Protein AF-A0A7J2PTM0-F1 (afdb_monomer)

Sequence (71 aa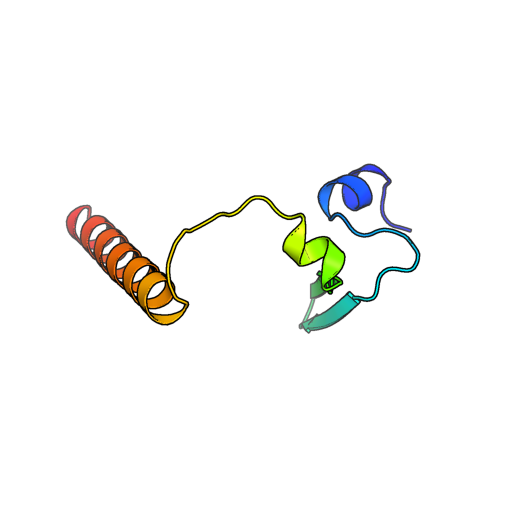):
MPKKKLREVSGIKPGDEVLIEAHQGELIIKKIYSVEEALTMPTIAIGTPETIERDIEEEREMQENLTIEEH

Radius of gyration: 17.83 Å; Cα contacts (8 Å, |Δi|>4): 32; chains: 1; bounding box: 30×32×43 Å

Foldseek 3Di:
DDDPVVCVVLVDDPPFDWDWDDDDVDIDIGTDDDPVRVVPDPDPDDDDPVVVVVVVVVVVVVVVVVVVVVD

Structure (mmCIF, N/CA/C/O backbone):
data_AF-A0A7J2PTM0-F1
#
_entry.id   AF-A0A7J2PTM0-F1
#
loop_
_atom_site.gro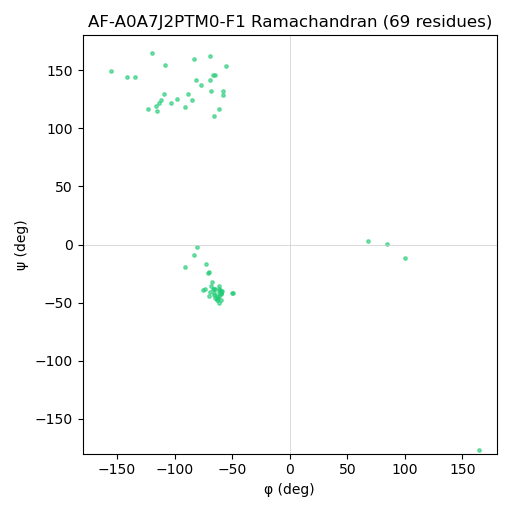up_PDB
_atom_site.id
_atom_site.type_symbol
_atom_site.label_atom_id
_atom_site.label_alt_id
_atom_site.label_comp_id
_atom_site.label_asym_id
_atom_site.label_entity_id
_atom_site.label_seq_id
_atom_site.pdbx_PDB_ins_code
_atom_site.Cartn_x
_atom_site.Cartn_y
_atom_site.Cartn_z
_atom_site.occupancy
_atom_site.B_iso_or_equiv
_atom_site.auth_seq_id
_atom_site.auth_comp_id
_atom_site.auth_asym_id
_atom_site.auth_atom_id
_atom_site.pdbx_PDB_model_num
ATOM 1 N N . MET A 1 1 ? -13.274 -15.313 -11.245 1.00 54.69 1 MET A N 1
ATOM 2 C CA . MET A 1 1 ? -12.617 -14.042 -11.636 1.00 54.69 1 MET A CA 1
ATOM 3 C C . MET A 1 1 ? -13.298 -12.890 -10.902 1.00 54.69 1 MET A C 1
ATOM 5 O O . MET A 1 1 ? -14.510 -12.767 -11.053 1.00 54.69 1 MET A O 1
ATOM 9 N N . PRO A 1 2 ? -12.581 -12.066 -10.116 1.00 59.16 2 PRO A N 1
ATOM 10 C CA . PRO A 1 2 ? -13.164 -10.906 -9.428 1.00 59.16 2 PRO A CA 1
ATOM 11 C C . PRO A 1 2 ? -13.874 -9.952 -10.404 1.00 59.16 2 PRO A C 1
ATOM 13 O O . PRO A 1 2 ? -13.524 -9.900 -11.587 1.00 59.16 2 PRO A O 1
ATOM 16 N N . LYS A 1 3 ? -14.875 -9.191 -9.944 1.00 71.44 3 LYS A N 1
ATOM 17 C CA . LYS A 1 3 ? -15.560 -8.184 -10.781 1.00 71.44 3 LYS A CA 1
ATOM 18 C C . LYS A 1 3 ? -14.574 -7.069 -11.173 1.00 71.44 3 LYS A C 1
ATOM 20 O O . LYS A 1 3 ? -13.714 -6.714 -10.376 1.00 71.44 3 LYS A O 1
ATOM 25 N N . LYS A 1 4 ? -14.712 -6.490 -12.377 1.00 64.19 4 LYS A N 1
ATOM 26 C CA . LYS A 1 4 ? -13.798 -5.458 -12.930 1.00 64.19 4 LYS A CA 1
ATOM 27 C C . LYS A 1 4 ? -13.512 -4.311 -11.944 1.00 64.19 4 LYS A C 1
ATOM 29 O O . LYS A 1 4 ? -12.357 -3.953 -11.766 1.00 64.19 4 LYS A O 1
ATOM 34 N N . LYS A 1 5 ? -14.544 -3.852 -11.228 1.00 65.88 5 LYS A N 1
ATOM 35 C CA . LYS A 1 5 ? -14.441 -2.800 -10.203 1.00 65.88 5 LYS A CA 1
ATOM 36 C C . LYS A 1 5 ? -13.518 -3.165 -9.032 1.00 65.88 5 LYS A C 1
ATOM 38 O O . LYS A 1 5 ? -12.784 -2.315 -8.561 1.00 65.88 5 LYS A O 1
ATOM 43 N N . LEU A 1 6 ? -13.518 -4.425 -8.585 1.00 61.97 6 LEU A N 1
ATOM 44 C CA . LEU A 1 6 ? -12.639 -4.870 -7.493 1.00 61.97 6 LEU A CA 1
ATOM 45 C C . LEU A 1 6 ? -11.169 -4.876 -7.928 1.00 61.97 6 LEU A C 1
ATOM 47 O O . LEU A 1 6 ? -10.306 -4.514 -7.141 1.00 61.97 6 LEU A O 1
ATOM 51 N N . ARG A 1 7 ? -10.894 -5.221 -9.195 1.00 61.22 7 ARG A N 1
ATOM 52 C CA . ARG A 1 7 ? -9.538 -5.139 -9.759 1.00 61.22 7 ARG A CA 1
ATOM 53 C C . ARG A 1 7 ? -9.042 -3.697 -9.835 1.00 61.22 7 ARG A C 1
ATOM 55 O O . ARG A 1 7 ? -7.929 -3.430 -9.404 1.00 61.22 7 ARG A O 1
ATOM 62 N N . GLU A 1 8 ? -9.883 -2.784 -10.324 1.00 62.28 8 GLU A N 1
ATOM 63 C CA . GLU A 1 8 ? -9.557 -1.353 -10.431 1.00 62.28 8 GLU A CA 1
ATOM 64 C C . GLU A 1 8 ? -9.238 -0.726 -9.067 1.00 62.28 8 GLU A C 1
ATOM 66 O O . GLU A 1 8 ? -8.281 0.030 -8.967 1.00 62.28 8 GLU A O 1
ATOM 71 N N . VAL A 1 9 ? -9.976 -1.095 -8.014 1.00 63.81 9 VAL A N 1
ATOM 72 C CA . VAL A 1 9 ? -9.721 -0.610 -6.645 1.00 63.81 9 VAL A CA 1
ATOM 73 C C . VAL A 1 9 ? -8.472 -1.250 -6.031 1.00 63.81 9 VAL A C 1
ATOM 75 O O . VAL A 1 9 ? -7.717 -0.575 -5.345 1.00 63.81 9 VAL A O 1
ATOM 78 N N . SER A 1 10 ? -8.224 -2.539 -6.288 1.00 69.44 10 SER A N 1
ATOM 79 C CA . SER A 1 10 ? -7.072 -3.255 -5.715 1.00 69.44 10 SER A CA 1
ATOM 80 C C . SER A 1 10 ? -5.716 -2.877 -6.323 1.00 69.44 10 SER A C 1
ATOM 82 O O . SER A 1 10 ? -4.685 -3.247 -5.774 1.00 69.44 10 SER A O 1
ATOM 84 N N . GLY A 1 11 ? -5.698 -2.228 -7.493 1.00 77.12 11 GLY A N 1
ATOM 85 C CA . GLY A 1 11 ? -4.461 -1.948 -8.230 1.00 77.12 11 GLY A CA 1
ATOM 86 C C . GLY A 1 11 ? -3.753 -3.185 -8.812 1.00 77.12 11 GLY A C 1
ATOM 87 O O . GLY A 1 11 ? -2.692 -3.034 -9.417 1.00 77.12 11 GLY A O 1
ATOM 88 N N . ILE A 1 12 ? -4.333 -4.388 -8.671 1.00 84.88 12 ILE A N 1
ATOM 89 C CA . ILE A 1 12 ? -3.771 -5.661 -9.148 1.00 84.88 12 ILE A CA 1
ATOM 90 C C . ILE A 1 12 ? -4.126 -5.879 -10.623 1.00 84.88 12 ILE A C 1
ATOM 92 O O . ILE A 1 12 ? -5.306 -5.925 -11.004 1.00 84.88 12 ILE A O 1
ATOM 96 N N . LYS A 1 13 ? -3.101 -6.077 -11.454 1.00 83.00 13 LYS A N 1
ATOM 97 C CA . LYS A 1 13 ? -3.224 -6.415 -12.875 1.00 83.00 13 LYS A CA 1
ATOM 98 C C . LYS A 1 13 ? -2.830 -7.877 -13.129 1.00 83.00 13 LYS A C 1
ATOM 100 O O . LYS A 1 13 ? -2.083 -8.469 -12.355 1.00 83.00 13 LYS A O 1
ATOM 105 N N . PRO A 1 14 ? -3.343 -8.509 -14.203 1.00 83.00 14 PRO A N 1
ATOM 106 C CA . PRO A 1 14 ? -2.864 -9.827 -14.608 1.00 83.00 14 PRO A CA 1
ATOM 107 C C . PRO A 1 14 ? -1.358 -9.793 -14.890 1.00 83.00 14 PRO A C 1
ATOM 109 O O . PRO A 1 14 ? -0.914 -8.964 -15.680 1.00 83.00 14 PRO A O 1
ATOM 112 N N . GLY A 1 15 ? -0.612 -10.710 -14.277 1.00 84.75 15 GLY A N 1
ATOM 113 C CA . GLY A 1 15 ? 0.848 -10.776 -14.383 1.00 84.75 15 GLY A CA 1
ATOM 114 C C . GLY A 1 15 ? 1.596 -10.182 -13.188 1.00 84.75 15 GLY A C 1
ATOM 115 O O . GLY A 1 15 ? 2.787 -10.441 -13.074 1.00 84.75 15 GLY A O 1
ATOM 116 N N . ASP A 1 16 ? 0.916 -9.458 -12.292 1.00 87.19 16 ASP A N 1
ATOM 117 C CA . ASP A 1 16 ? 1.525 -8.958 -11.057 1.00 87.19 16 ASP A CA 1
ATOM 118 C C . ASP A 1 16 ? 1.837 -10.112 -10.092 1.00 87.19 16 ASP A C 1
ATOM 120 O O . ASP A 1 16 ? 1.039 -11.043 -9.926 1.00 87.19 16 ASP A O 1
ATOM 124 N N . GLU A 1 17 ? 2.975 -10.013 -9.406 1.00 90.00 17 GLU A N 1
ATOM 125 C CA . GLU A 1 17 ? 3.287 -10.869 -8.267 1.00 90.00 17 GLU A CA 1
ATOM 126 C C . GLU A 1 17 ? 2.522 -10.393 -7.025 1.00 90.00 17 GLU A C 1
ATOM 128 O O . GLU A 1 17 ? 2.393 -9.197 -6.745 1.00 90.00 17 GLU A O 1
ATOM 133 N N . VAL A 1 18 ? 1.972 -11.345 -6.272 1.00 91.38 18 VAL A N 1
ATOM 134 C CA . VAL A 1 18 ? 1.161 -11.064 -5.085 1.00 91.38 18 VAL A CA 1
ATOM 135 C C . VAL A 1 18 ? 1.576 -11.965 -3.930 1.00 91.38 18 VAL A C 1
ATOM 137 O O . VAL A 1 18 ? 1.887 -13.140 -4.122 1.00 91.38 18 VAL A O 1
ATOM 140 N N . LEU A 1 19 ? 1.531 -11.419 -2.719 1.00 92.50 19 LEU A N 1
ATOM 141 C CA . LEU A 1 19 ? 1.622 -12.174 -1.478 1.00 92.50 19 LEU A CA 1
ATOM 142 C C . LEU A 1 19 ? 0.212 -12.603 -1.065 1.00 92.50 19 LEU A C 1
ATOM 144 O O . LEU A 1 19 ? -0.706 -11.782 -1.017 1.00 92.50 19 LEU A O 1
ATOM 148 N N . ILE A 1 20 ? 0.042 -13.889 -0.768 1.00 92.25 20 ILE A N 1
ATOM 149 C CA . ILE A 1 20 ? -1.233 -14.455 -0.324 1.00 92.25 20 ILE A CA 1
ATOM 150 C C . ILE A 1 20 ? -1.082 -14.919 1.121 1.00 92.25 20 ILE A C 1
ATOM 152 O O . ILE A 1 20 ? -0.257 -15.781 1.416 1.00 92.25 20 ILE A O 1
ATOM 156 N N . GLU A 1 21 ? -1.917 -14.378 2.000 1.00 95.19 21 GLU A N 1
ATOM 157 C CA . GLU A 1 21 ? -2.015 -14.768 3.405 1.00 95.19 21 GLU A CA 1
ATOM 158 C C . GLU A 1 21 ? -3.370 -15.448 3.631 1.00 95.19 21 GLU A C 1
ATOM 160 O O . GLU A 1 21 ? -4.428 -14.902 3.307 1.00 95.19 21 GLU A O 1
ATOM 165 N N . ALA A 1 22 ? -3.340 -16.676 4.149 1.00 94.75 22 ALA A N 1
ATOM 166 C CA . ALA A 1 22 ? -4.539 -17.453 4.435 1.00 94.75 22 ALA A CA 1
ATOM 167 C C . ALA A 1 22 ? -4.833 -17.432 5.936 1.00 94.75 22 ALA A C 1
ATOM 169 O O . ALA A 1 22 ? -4.025 -17.892 6.743 1.00 94.75 22 ALA A O 1
ATOM 170 N N . HIS A 1 23 ? -6.018 -16.946 6.287 1.00 92.88 23 HIS A N 1
ATOM 171 C CA . HIS A 1 23 ? -6.548 -16.934 7.644 1.00 92.88 23 HIS A CA 1
ATOM 172 C C . HIS A 1 23 ? -7.846 -17.749 7.698 1.00 92.88 23 HIS A C 1
ATOM 174 O O . HIS A 1 23 ? -8.440 -18.106 6.677 1.00 92.88 23 HIS A O 1
ATOM 180 N N . GLN A 1 24 ? -8.305 -18.098 8.899 1.00 93.62 24 GLN A N 1
ATOM 181 C CA . GLN A 1 24 ? -9.546 -18.856 9.032 1.00 93.62 24 GLN A CA 1
ATOM 182 C C . GLN A 1 24 ? -10.737 -18.003 8.568 1.00 93.62 24 GLN A C 1
ATOM 184 O O . GLN A 1 24 ? -11.118 -17.047 9.231 1.00 93.62 24 GLN A O 1
ATOM 189 N N . GLY A 1 25 ? -11.337 -18.374 7.434 1.00 92.44 25 GLY A N 1
ATOM 190 C CA . GLY A 1 25 ? -12.480 -17.661 6.851 1.00 92.44 25 GLY A CA 1
ATOM 191 C C . GLY A 1 25 ? -12.114 -16.457 5.977 1.00 92.44 25 GLY A C 1
ATOM 192 O O . GLY A 1 25 ? -13.017 -15.840 5.417 1.00 92.44 25 GLY A O 1
ATOM 193 N N . GLU A 1 26 ? -10.824 -16.155 5.803 1.00 92.38 26 GLU A N 1
ATOM 194 C CA . GLU A 1 26 ? -10.354 -14.996 5.041 1.00 92.38 26 GLU A CA 1
ATOM 195 C C . GLU A 1 26 ? -9.106 -15.324 4.208 1.00 92.38 26 GLU A C 1
ATOM 197 O O . GLU A 1 26 ? -8.225 -16.076 4.623 1.00 92.38 26 GLU A O 1
ATOM 202 N N . LEU A 1 27 ? -9.028 -14.726 3.018 1.00 90.44 27 LEU A N 1
ATOM 203 C CA . LEU A 1 27 ? -7.833 -14.735 2.183 1.00 90.44 27 LEU A CA 1
ATOM 204 C C . LEU A 1 27 ? -7.432 -13.287 1.897 1.00 90.44 27 LEU A C 1
ATOM 206 O O . LEU A 1 27 ? -8.177 -12.563 1.233 1.00 90.44 27 LEU A O 1
ATOM 210 N N . ILE A 1 28 ? -6.252 -12.888 2.363 1.00 89.81 28 ILE A N 1
ATOM 211 C CA . ILE A 1 28 ? -5.699 -11.556 2.124 1.00 89.81 28 ILE A CA 1
ATOM 212 C C . ILE A 1 28 ? -4.726 -11.658 0.950 1.00 89.81 28 ILE A C 1
ATOM 214 O O . ILE A 1 28 ? -3.806 -12.475 0.952 1.00 89.81 28 ILE A O 1
ATOM 218 N N . ILE A 1 29 ? -4.936 -10.831 -0.074 1.00 88.81 29 ILE A N 1
ATOM 219 C CA . ILE A 1 29 ? -4.079 -10.762 -1.262 1.00 88.81 29 ILE A CA 1
ATOM 220 C C . ILE A 1 29 ? -3.438 -9.376 -1.289 1.00 88.81 29 ILE A C 1
ATOM 222 O O . ILE A 1 29 ? -4.139 -8.378 -1.450 1.00 88.81 29 ILE A O 1
ATOM 226 N N . LYS A 1 30 ? -2.113 -9.314 -1.141 1.00 89.19 30 LYS A N 1
ATOM 227 C CA . LYS A 1 30 ? -1.328 -8.0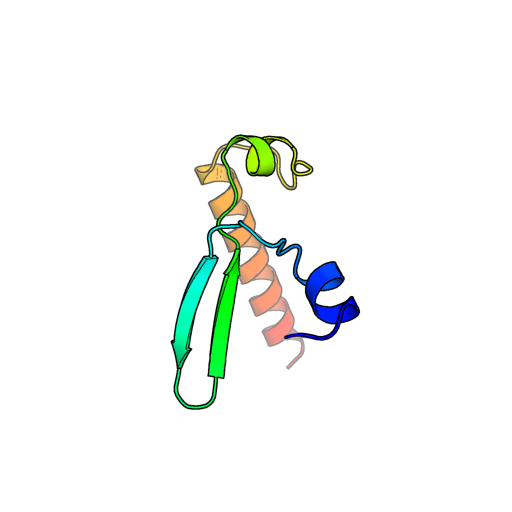72 -1.144 1.00 89.19 30 LYS A CA 1
ATOM 228 C C . LYS A 1 30 ? -0.507 -7.991 -2.429 1.00 89.19 30 LYS A C 1
ATOM 230 O O . LYS A 1 30 ? 0.192 -8.943 -2.771 1.00 89.19 30 LYS A O 1
ATOM 235 N N . LYS A 1 31 ? -0.580 -6.868 -3.149 1.00 88.19 31 LYS A N 1
ATOM 236 C CA . LYS A 1 31 ? 0.282 -6.629 -4.317 1.00 88.19 31 LYS A CA 1
ATOM 237 C C . LYS A 1 31 ? 1.726 -6.440 -3.858 1.00 88.19 31 LYS A C 1
ATOM 239 O O . LYS A 1 31 ? 1.973 -5.662 -2.939 1.00 88.19 31 LYS A O 1
ATOM 244 N N . ILE A 1 32 ? 2.657 -7.128 -4.513 1.00 90.12 32 ILE A N 1
ATOM 245 C CA . ILE A 1 32 ? 4.084 -6.847 -4.381 1.00 90.12 32 ILE A CA 1
ATOM 246 C C . ILE A 1 32 ? 4.427 -5.841 -5.478 1.00 90.12 32 ILE A C 1
ATOM 248 O O . ILE A 1 32 ? 4.225 -6.116 -6.658 1.00 90.12 32 ILE A O 1
ATOM 252 N N . TYR A 1 33 ? 4.875 -4.653 -5.084 1.00 87.69 33 TYR A N 1
ATOM 253 C CA . TYR A 1 33 ? 5.242 -3.606 -6.033 1.00 87.69 33 TYR A CA 1
ATOM 254 C C . TYR A 1 33 ? 6.648 -3.835 -6.577 1.00 87.69 33 TYR A C 1
ATOM 256 O O . TYR A 1 33 ? 7.550 -4.217 -5.827 1.00 87.69 33 TYR A O 1
ATOM 264 N N . SER A 1 34 ? 6.847 -3.553 -7.866 1.00 88.25 34 SER A N 1
ATOM 265 C CA . SER A 1 34 ? 8.201 -3.453 -8.413 1.00 88.25 34 SER A CA 1
ATOM 266 C C . SER A 1 34 ? 8.914 -2.212 -7.863 1.00 88.25 34 SER A C 1
ATOM 268 O O . SER A 1 34 ? 8.283 -1.275 -7.363 1.00 88.25 34 SER A O 1
ATOM 270 N N . VAL A 1 35 ? 10.243 -2.181 -7.976 1.00 87.62 35 VAL A N 1
ATOM 271 C CA . VAL A 1 35 ? 11.041 -1.018 -7.559 1.00 87.62 35 VAL A CA 1
ATOM 272 C C . VAL A 1 35 ? 10.622 0.230 -8.341 1.00 87.62 35 VAL A C 1
ATOM 274 O O . VAL A 1 35 ? 10.452 1.300 -7.762 1.00 87.62 35 VAL A O 1
ATOM 277 N N . GLU A 1 36 ? 10.403 0.092 -9.648 1.00 89.38 36 GLU A N 1
ATOM 278 C CA . GLU A 1 36 ? 9.954 1.178 -10.518 1.00 89.38 36 GLU A CA 1
ATOM 279 C C . GLU A 1 36 ? 8.565 1.678 -10.115 1.00 89.38 36 GLU A C 1
ATOM 281 O O . GLU A 1 36 ? 8.359 2.885 -10.015 1.00 89.38 36 GLU A O 1
ATOM 286 N N . GLU A 1 37 ? 7.624 0.769 -9.837 1.00 87.19 37 GLU A N 1
ATOM 287 C CA . GLU A 1 37 ? 6.290 1.142 -9.363 1.00 87.19 37 GLU A CA 1
ATOM 288 C C . GLU A 1 37 ? 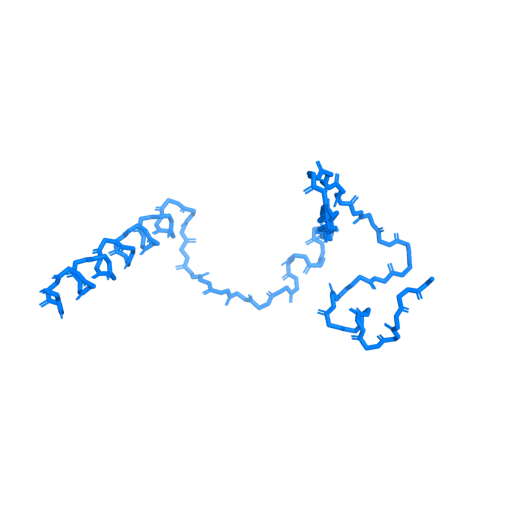6.378 1.927 -8.050 1.00 87.19 37 GLU A C 1
ATOM 290 O O . GLU A 1 37 ? 5.795 3.007 -7.953 1.00 87.19 37 GLU A O 1
ATOM 295 N N . ALA A 1 38 ? 7.152 1.433 -7.079 1.00 86.25 38 ALA A N 1
ATOM 296 C CA . ALA A 1 38 ? 7.340 2.076 -5.781 1.00 86.25 38 ALA A CA 1
ATOM 297 C C . ALA A 1 38 ? 7.933 3.491 -5.906 1.00 86.25 38 ALA A C 1
ATOM 299 O O . ALA A 1 38 ? 7.462 4.414 -5.248 1.00 86.25 38 ALA A O 1
ATOM 300 N N . LEU A 1 39 ? 8.912 3.692 -6.794 1.00 86.44 39 LEU A N 1
ATOM 301 C CA . LEU A 1 39 ? 9.533 5.003 -7.024 1.00 86.44 39 LEU A CA 1
ATOM 302 C C . LEU A 1 39 ? 8.612 6.003 -7.738 1.00 86.44 39 LEU A C 1
ATOM 304 O O . LEU A 1 39 ? 8.806 7.209 -7.609 1.00 86.44 39 LEU A O 1
ATOM 308 N N . THR A 1 40 ? 7.620 5.525 -8.494 1.00 89.00 40 THR A N 1
ATOM 309 C CA . THR A 1 40 ? 6.619 6.397 -9.138 1.00 89.00 40 THR A CA 1
ATOM 310 C C . THR A 1 40 ? 5.471 6.794 -8.216 1.00 89.00 40 THR A C 1
ATOM 312 O O . THR A 1 40 ? 4.650 7.635 -8.592 1.00 89.00 40 THR A O 1
ATOM 315 N N . MET A 1 41 ? 5.386 6.197 -7.025 1.00 85.75 41 MET A N 1
ATOM 316 C CA . MET A 1 41 ? 4.348 6.549 -6.068 1.00 85.75 41 MET A CA 1
ATOM 317 C C . MET A 1 41 ? 4.542 7.980 -5.559 1.00 85.75 41 MET A C 1
ATOM 319 O O . MET A 1 41 ? 5.675 8.439 -5.395 1.00 85.75 41 MET A O 1
ATOM 323 N N . PRO A 1 42 ? 3.442 8.701 -5.288 1.00 85.50 42 PRO A N 1
ATOM 324 C CA . PRO A 1 42 ? 3.535 10.008 -4.662 1.00 85.50 42 PRO A CA 1
ATOM 325 C C . PRO A 1 42 ? 4.257 9.885 -3.318 1.00 85.50 42 PRO A C 1
ATOM 327 O O . PRO A 1 42 ? 3.940 9.019 -2.503 1.00 85.50 42 PRO A O 1
ATOM 330 N N . THR A 1 43 ? 5.227 10.766 -3.087 1.00 83.75 43 THR A N 1
ATOM 331 C CA . THR A 1 43 ? 5.927 10.863 -1.807 1.00 83.75 43 THR A CA 1
ATOM 332 C C . THR A 1 43 ? 4.927 11.229 -0.711 1.00 83.75 43 THR A C 1
ATOM 334 O O . THR A 1 43 ? 4.329 12.302 -0.753 1.00 83.75 43 THR A O 1
ATOM 337 N N . ILE A 1 44 ? 4.742 10.331 0.257 1.00 82.38 44 ILE A N 1
ATOM 338 C CA . ILE A 1 44 ? 3.801 10.516 1.374 1.00 82.38 44 ILE A CA 1
ATOM 339 C C . ILE A 1 44 ? 4.439 11.186 2.597 1.00 82.38 44 ILE A C 1
ATOM 341 O O . ILE A 1 44 ? 3.724 11.728 3.431 1.00 82.38 44 ILE A O 1
ATOM 345 N N . ALA A 1 45 ? 5.769 11.161 2.697 1.00 80.06 45 ALA A N 1
ATOM 346 C CA . ALA A 1 45 ? 6.529 11.754 3.791 1.00 80.06 45 ALA A CA 1
ATOM 347 C C . ALA A 1 45 ? 7.952 12.097 3.326 1.00 80.06 45 ALA A C 1
ATOM 349 O O . ALA A 1 45 ? 8.503 11.430 2.448 1.00 80.06 45 ALA A O 1
ATOM 350 N N . ILE A 1 46 ? 8.540 13.141 3.910 1.00 84.19 46 ILE A N 1
ATOM 351 C CA . ILE A 1 46 ? 9.904 13.597 3.621 1.00 84.19 46 ILE A CA 1
ATOM 352 C C . ILE A 1 46 ? 10.721 13.435 4.901 1.00 84.19 46 ILE A C 1
ATOM 354 O O . ILE A 1 46 ? 10.405 14.062 5.905 1.00 84.19 46 ILE A O 1
ATOM 358 N N . GLY A 1 47 ? 11.773 12.620 4.862 1.00 86.19 47 GLY A N 1
ATOM 359 C CA . GLY A 1 47 ? 12.621 12.357 6.024 1.00 86.19 47 GLY A CA 1
ATOM 360 C C . GLY A 1 47 ? 13.507 11.130 5.826 1.00 86.19 47 GLY A C 1
ATOM 361 O O . GLY A 1 47 ? 13.503 10.518 4.756 1.00 86.19 47 GLY A O 1
ATOM 362 N N . THR A 1 48 ? 14.274 10.774 6.854 1.00 90.19 48 THR A N 1
ATOM 363 C CA . THR A 1 48 ? 14.909 9.454 6.939 1.00 90.19 48 THR A CA 1
ATOM 364 C C . THR A 1 48 ? 13.905 8.438 7.502 1.00 90.19 48 THR A C 1
ATOM 366 O O . THR A 1 48 ? 12.923 8.846 8.134 1.00 90.19 48 THR A O 1
ATOM 369 N N . PRO A 1 49 ? 14.109 7.125 7.296 1.00 85.75 49 PRO A N 1
ATOM 370 C CA . PRO A 1 49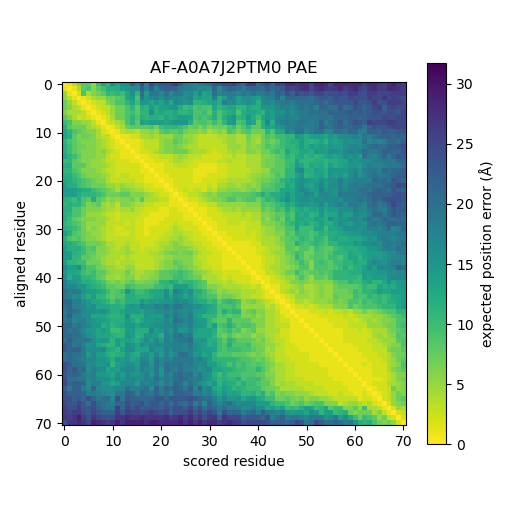 ? 13.252 6.100 7.892 1.00 85.75 49 PRO A CA 1
ATOM 371 C C . PRO A 1 49 ? 13.068 6.294 9.401 1.00 85.75 49 PRO A C 1
ATOM 373 O O . PRO A 1 49 ? 11.945 6.259 9.886 1.00 85.75 49 PRO A O 1
ATOM 376 N N . GLU A 1 50 ? 14.145 6.632 10.113 1.00 90.44 50 GLU A N 1
ATOM 377 C CA . GLU A 1 50 ? 14.132 6.825 11.565 1.00 90.44 50 GLU A CA 1
ATOM 378 C C . GLU A 1 50 ? 13.298 8.042 11.978 1.00 90.44 50 GLU A C 1
ATOM 380 O O . GLU A 1 50 ? 12.604 8.006 12.992 1.00 90.44 50 GLU A O 1
ATOM 385 N N . THR A 1 51 ? 13.355 9.137 11.209 1.00 92.31 51 THR A N 1
ATOM 386 C CA . THR A 1 51 ? 12.518 10.310 11.500 1.00 92.31 51 THR A CA 1
ATOM 387 C C . THR A 1 51 ? 11.052 10.007 11.236 1.00 92.31 51 THR A C 1
ATOM 389 O O . THR A 1 51 ? 10.215 10.371 12.045 1.00 92.31 51 THR A O 1
ATOM 392 N N . ILE A 1 52 ? 10.754 9.286 10.152 1.00 90.50 52 ILE A N 1
ATOM 393 C CA . ILE A 1 52 ? 9.379 8.928 9.793 1.00 90.50 52 ILE A CA 1
ATOM 394 C C . ILE A 1 52 ? 8.783 7.978 10.838 1.00 90.50 52 ILE A C 1
ATOM 396 O O . ILE A 1 52 ? 7.646 8.169 11.252 1.00 90.50 52 ILE A O 1
ATOM 400 N N . GLU A 1 53 ? 9.540 6.977 11.291 1.00 88.75 53 GLU A N 1
ATOM 401 C CA . GLU A 1 53 ? 9.094 6.053 12.341 1.00 88.75 53 GLU A CA 1
ATOM 402 C C . GLU A 1 53 ? 8.806 6.777 13.656 1.00 88.75 53 GLU A C 1
ATOM 404 O O . GLU A 1 53 ? 7.791 6.498 14.291 1.00 88.75 53 GLU A O 1
ATOM 409 N N . ARG A 1 54 ? 9.649 7.745 14.035 1.00 91.69 54 ARG A N 1
ATOM 410 C CA . ARG A 1 54 ? 9.400 8.575 15.217 1.00 91.69 54 ARG A CA 1
ATOM 411 C C . ARG A 1 54 ? 8.129 9.411 15.066 1.00 91.69 54 ARG A C 1
ATOM 413 O O . ARG A 1 54 ? 7.308 9.400 15.974 1.00 91.69 54 ARG A O 1
ATOM 420 N N . ASP A 1 55 ? 7.952 10.086 13.933 1.00 89.69 55 ASP A N 1
ATOM 421 C CA . ASP A 1 55 ? 6.782 10.937 13.692 1.00 89.69 55 ASP A CA 1
ATOM 422 C C . ASP A 1 55 ? 5.473 10.114 13.723 1.00 89.69 55 ASP A C 1
ATOM 424 O O . ASP A 1 55 ? 4.451 10.578 14.225 1.00 89.69 55 ASP A O 1
ATOM 428 N N . ILE A 1 56 ? 5.505 8.867 13.229 1.00 89.25 56 ILE A N 1
ATOM 429 C CA . ILE A 1 56 ? 4.365 7.935 13.290 1.00 89.25 56 ILE A CA 1
ATOM 430 C C . ILE A 1 56 ? 4.028 7.548 14.735 1.00 89.25 56 ILE A C 1
ATOM 432 O O . ILE A 1 56 ? 2.848 7.447 15.077 1.00 89.25 56 ILE A O 1
ATOM 436 N N . GLU A 1 57 ? 5.038 7.297 15.568 1.00 92.94 57 GLU A N 1
ATOM 437 C CA . GLU A 1 57 ? 4.831 6.908 16.965 1.00 92.94 57 GLU A CA 1
ATOM 438 C C . GLU A 1 57 ? 4.294 8.074 17.804 1.00 92.94 57 GLU A C 1
ATOM 440 O O . GLU A 1 57 ? 3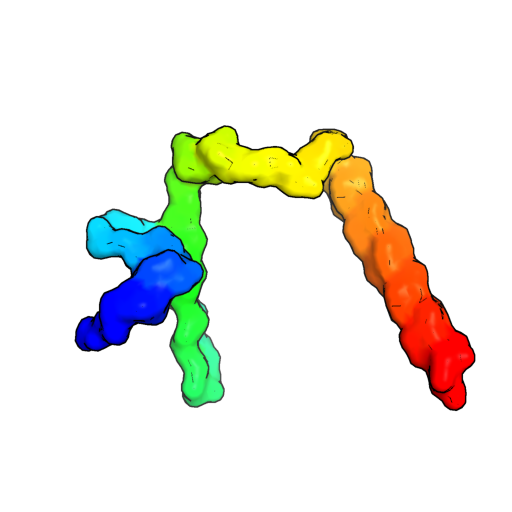.321 7.906 18.534 1.00 92.94 57 GLU A O 1
ATOM 445 N N . GLU A 1 58 ? 4.852 9.277 17.637 1.00 92.69 58 GLU A N 1
ATOM 446 C CA . GLU A 1 58 ? 4.379 10.484 18.331 1.00 92.69 58 GLU A CA 1
ATOM 447 C C . GLU A 1 58 ? 2.906 10.791 18.000 1.00 92.69 58 GLU A C 1
ATOM 449 O O . GLU A 1 58 ? 2.106 11.105 18.885 1.00 92.69 58 GLU A O 1
ATOM 454 N N . GLU A 1 59 ? 2.518 10.649 16.729 1.00 88.56 59 GLU A N 1
ATOM 455 C CA . GLU A 1 59 ? 1.130 10.822 16.291 1.00 88.56 59 GLU A CA 1
ATOM 456 C C . GLU A 1 59 ? 0.201 9.751 16.893 1.00 88.56 59 GLU A C 1
ATOM 458 O O . GLU A 1 59 ? -0.925 10.057 17.293 1.00 88.56 59 GLU A O 1
ATOM 463 N N . ARG A 1 60 ? 0.667 8.499 17.008 1.00 90.94 60 ARG A N 1
ATOM 464 C CA . ARG A 1 60 ? -0.091 7.418 17.659 1.00 90.94 60 ARG A CA 1
ATOM 465 C C . ARG A 1 60 ? -0.368 7.716 19.125 1.00 90.94 60 ARG A C 1
ATOM 467 O O . ARG A 1 60 ? -1.524 7.643 19.537 1.00 90.94 60 ARG A O 1
ATOM 474 N N . GLU A 1 61 ? 0.660 8.085 19.885 1.00 93.19 61 GLU A N 1
ATOM 475 C CA . GLU A 1 61 ? 0.513 8.435 21.300 1.00 93.19 61 GLU A CA 1
ATOM 476 C C . GLU A 1 61 ? -0.463 9.606 21.484 1.00 93.19 61 GLU A C 1
ATOM 478 O O . GLU A 1 61 ? -1.294 9.600 22.396 1.00 93.19 61 GLU A O 1
ATOM 483 N N . MET A 1 62 ? -0.416 10.607 20.597 1.00 91.56 62 MET A N 1
ATOM 484 C CA . MET A 1 62 ? -1.339 11.742 20.647 1.00 91.56 62 MET A CA 1
ATOM 485 C C . MET A 1 62 ? -2.796 11.304 20.453 1.00 91.56 62 MET A C 1
ATOM 487 O O . MET A 1 62 ? -3.670 11.715 21.220 1.00 91.56 62 MET A O 1
ATOM 491 N N . GLN A 1 63 ? -3.067 10.455 19.460 1.00 84.56 63 GLN A N 1
ATOM 492 C CA . GLN A 1 63 ? -4.418 9.957 19.188 1.00 84.56 63 GLN A CA 1
ATOM 493 C C . GLN A 1 63 ? -4.953 9.072 20.320 1.00 84.56 63 GLN A C 1
ATOM 495 O O . GLN A 1 63 ? -6.133 9.169 20.672 1.00 84.56 63 GLN A O 1
ATOM 500 N N . GLU A 1 64 ? -4.101 8.243 20.925 1.00 87.62 64 GLU A N 1
ATOM 501 C CA . GLU A 1 64 ? -4.472 7.433 22.088 1.00 87.62 64 GLU A CA 1
ATOM 502 C C . GLU A 1 64 ? -4.841 8.311 23.288 1.00 87.62 64 GLU A C 1
ATOM 504 O O . GLU A 1 64 ? -5.903 8.117 23.882 1.00 87.62 64 GLU A O 1
ATOM 509 N N . ASN A 1 65 ? -4.029 9.327 23.593 1.00 85.81 65 ASN A N 1
ATOM 510 C CA . ASN A 1 65 ? -4.300 10.255 24.692 1.00 85.81 65 ASN A CA 1
ATOM 511 C C . ASN A 1 65 ? -5.615 11.025 24.492 1.00 85.81 65 ASN A C 1
ATOM 513 O O . ASN A 1 65 ? -6.420 11.102 25.418 1.00 85.81 65 ASN A O 1
ATOM 517 N N . LEU A 1 66 ? -5.878 11.525 23.279 1.00 83.25 66 LEU A N 1
ATOM 518 C CA . LEU A 1 66 ? -7.142 12.197 22.951 1.00 83.25 66 LEU A CA 1
ATOM 519 C C . LEU A 1 66 ? -8.350 11.266 23.124 1.00 83.25 66 LEU A C 1
ATOM 521 O O . LEU A 1 66 ? -9.384 11.682 23.635 1.00 83.25 66 LEU A O 1
ATOM 525 N N . THR A 1 67 ? -8.215 9.994 22.745 1.00 79.31 67 THR A N 1
ATOM 526 C CA . THR A 1 67 ? -9.292 9.000 22.895 1.00 79.31 67 THR A CA 1
ATOM 527 C C . THR A 1 67 ? -9.579 8.682 24.367 1.00 79.31 67 THR A C 1
ATOM 529 O O . THR A 1 67 ? -10.719 8.391 24.725 1.00 79.31 67 THR A O 1
ATOM 532 N N . ILE A 1 68 ? -8.554 8.732 25.224 1.00 72.44 68 ILE A N 1
ATOM 533 C CA . ILE A 1 68 ? -8.685 8.513 26.669 1.00 72.44 68 ILE A CA 1
ATOM 534 C C . ILE A 1 68 ? -9.313 9.732 27.360 1.00 72.44 68 ILE A C 1
ATOM 536 O O . ILE A 1 68 ? -10.128 9.545 28.255 1.00 72.44 68 ILE A O 1
ATOM 540 N N . GLU A 1 69 ? -8.971 10.962 26.960 1.00 63.84 69 GLU A N 1
ATOM 541 C CA . GLU A 1 69 ? -9.530 12.187 27.561 1.00 63.84 69 GLU A CA 1
ATOM 542 C C . GLU A 1 69 ? -11.012 12.432 27.220 1.00 63.84 69 GLU A C 1
ATOM 544 O O . GLU A 1 69 ? -11.708 13.109 27.978 1.00 63.84 69 GLU A O 1
ATOM 549 N N . GLU A 1 70 ? -11.520 11.883 26.112 1.00 60.09 70 GLU A N 1
ATOM 550 C CA . GLU A 1 70 ? -12.944 11.977 25.752 1.00 60.09 70 GLU A CA 1
ATOM 551 C C . GLU A 1 70 ? -13.853 10.957 26.481 1.00 60.09 70 GLU A C 1
ATOM 553 O O . GLU A 1 70 ? -15.078 10.996 26.304 1.00 60.09 70 GLU A O 1
ATOM 558 N N . HIS A 1 71 ? -13.292 10.074 27.320 1.00 51.31 71 HIS A N 1
ATOM 559 C CA . HIS A 1 71 ? -14.013 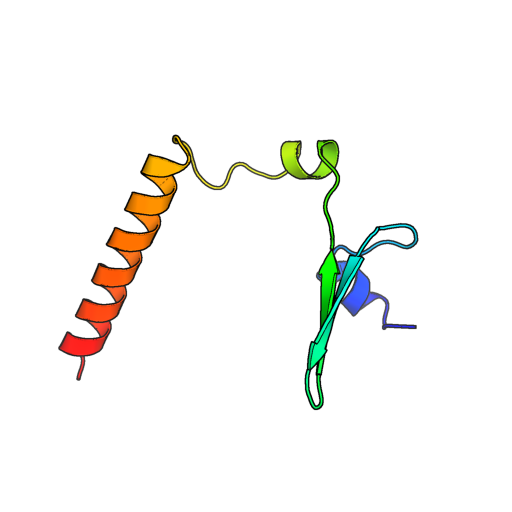9.032 2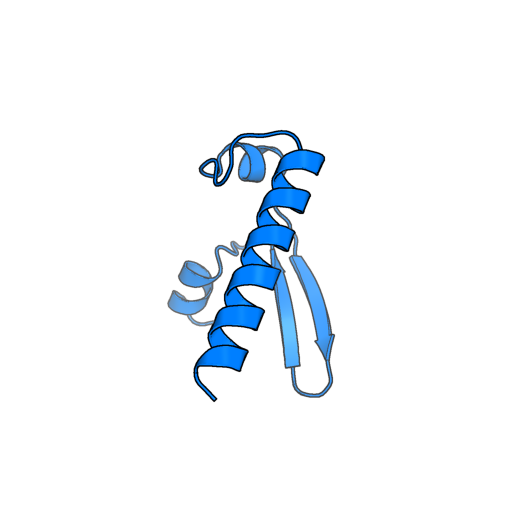8.069 1.00 51.31 71 HIS A CA 1
ATOM 560 C C . HIS A 1 71 ? -13.956 9.202 29.593 1.00 51.31 71 HIS A C 1
ATOM 562 O O . HIS A 1 71 ? -14.987 8.868 30.229 1.00 51.31 71 HIS A O 1
#

Nearest PDB structures (foldseek):
  2mru-assembly1_B  TM=6.848E-01  e=3.178E-01  Escherichia coli K-12
  1yfb-assembly1_A  TM=7.333E-01  e=4.740E-01  Bacillus subtilis
  2mrn-assembly1_B  TM=6.843E-01  e=2.973E-01  Escherichia coli K-12
  2ro4-assembly1_B  TM=6.693E-01  e=3.881E-01  Bacillus subtilis
  1ub4-assembly1_C-2  TM=5.548E-01  e=1.170E-01  Escherichia coli

Solvent-accessible surface area (backbone atoms only — not comparable to full-atom values): 4660 Å² total; per-residue (Å²): 132,84,58,70,67,58,37,67,73,66,72,59,56,94,88,64,56,64,49,78,47,84,52,96,95,46,75,49,76,42,79,56,75,52,72,69,58,58,70,70,47,80,82,88,74,90,74,53,73,70,56,49,54,48,55,54,50,56,51,48,56,51,53,52,52,54,59,56,74,78,106

Secondary structure (DSSP, 8-state):
---HHHHHHHT--TT--EEEEEETTEEEEEEPPPHHHHHHSPP---S-HHHHHHHHHHHHHHHHHHHHHT-

pLDDT: mean 83.3, std 10.95, range [51.31, 95.19]

Mean predicted aligned error: 10.7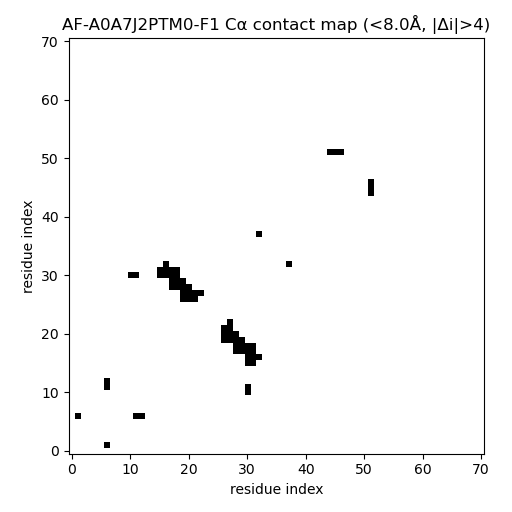 Å